Protein AF-A0A133V5M5-F1 (afdb_monomer)

Sequence (113 aa):
MVGSNEGGNYWVEDVIETENLLESPTAFEMRPESVAKVLENAEERGLDLIGFFHSHPRLAAYVSDRDERFMSLWPEKVWIIAGTGKEGEITEVKAFKATEEGVDSLEVKKPSE

Foldseek 3Di:
DKADDDPNDGDDPDDDDADFPVPDLVDGDGDPVVVVVVQVVNVVVVIHQAAEEDEREQDDDDQDPVNQVVLVVVQRHKYWYFYARPVRHGPDIWIWGADPVTIDTDDDDDDDD

Nearest PDB structures (foldseek):
  5ld9-assembly1_A  TM=8.854E-01  e=2.082E-06  Pyrococcus furiosus DSM 3638
  4d10-assembly1_N  TM=6.463E-01  e=3.690E-02  Homo sapiens
  6epf-assembly1_U  TM=5.822E-01  e=2.678E-01  Rattus norvegicus
  3ib5-assembly1_A-2  TM=3.864E-01  e=1.026E+00  Ligilactobacillus salivarius UCC118

Secondary structure (DSSP, 8-state):
-EEEEETTEEEEEE------TT--SS-----HHHHHHHHHHHHHTT-EE-EEEEEETTS-----HHHHHHHHHSTTSEEEEEEE-TTS-EEEEEEEEEETTEEEEE---PPP-

Mean predicted aligned error: 3.91 Å

Radius of gyration: 14.12 Å; Cα contacts (8 Å, |Δi|>4): 194; chains: 1; bounding box: 35×33×37 Å

pLDDT: mean 91.64, std 6.38, range [48.09, 97.06]

Structure (mmCIF, N/CA/C/O backbone):
data_AF-A0A133V5M5-F1
#
_entry.id   AF-A0A133V5M5-F1
#
loop_
_atom_site.group_PDB
_atom_site.id
_atom_site.type_symbol
_atom_site.label_atom_id
_atom_site.label_alt_id
_atom_site.label_comp_id
_atom_site.label_asym_id
_atom_site.label_entity_id
_atom_site.label_seq_id
_atom_site.pdbx_PDB_ins_code
_atom_site.Cartn_x
_atom_site.Cartn_y
_atom_site.Cartn_z
_atom_site.occupancy
_atom_site.B_iso_or_equiv
_atom_site.auth_seq_id
_atom_site.auth_comp_id
_atom_site.auth_asym_id
_atom_site.auth_atom_id
_atom_site.pdbx_PDB_model_num
ATOM 1 N N . MET A 1 1 ? -3.141 -5.037 2.128 1.00 95.25 1 MET A N 1
ATOM 2 C CA . MET A 1 1 ? -2.894 -5.069 3.586 1.00 95.25 1 MET A CA 1
ATOM 3 C C . MET A 1 1 ? -4.233 -5.126 4.280 1.00 95.25 1 MET A C 1
ATOM 5 O O . MET A 1 1 ? -5.096 -4.318 3.943 1.00 95.25 1 MET A O 1
ATOM 9 N N . VAL A 1 2 ? -4.411 -6.069 5.196 1.00 97.00 2 VAL A N 1
ATOM 10 C CA . VAL A 1 2 ? -5.659 -6.219 5.953 1.00 97.00 2 VAL A CA 1
ATOM 11 C C . VAL A 1 2 ? -5.392 -6.075 7.446 1.00 97.00 2 VAL A C 1
ATOM 13 O O . VAL A 1 2 ? -4.285 -6.354 7.911 1.00 97.00 2 VAL A O 1
ATOM 16 N N . GLY A 1 3 ? -6.382 -5.588 8.181 1.00 96.31 3 GLY A N 1
ATOM 17 C CA . GLY A 1 3 ? -6.231 -5.288 9.597 1.00 96.31 3 GLY A CA 1
ATOM 18 C C . GLY A 1 3 ? -7.367 -4.428 10.129 1.00 96.31 3 GLY A C 1
ATOM 19 O O . GLY A 1 3 ? -8.493 -4.547 9.654 1.00 96.31 3 GLY A O 1
ATOM 20 N N . SER A 1 4 ? -7.074 -3.558 11.090 1.00 95.38 4 SER A N 1
ATOM 21 C CA . SER A 1 4 ? -8.070 -2.692 11.729 1.00 95.38 4 SER A CA 1
ATOM 22 C C . SER A 1 4 ? -7.684 -1.213 11.661 1.00 95.38 4 SER A C 1
ATOM 24 O O . SER A 1 4 ? -6.517 -0.849 11.478 1.00 95.38 4 SER A O 1
ATOM 26 N N . ASN A 1 5 ? -8.687 -0.343 11.787 1.00 92.88 5 ASN A N 1
ATOM 27 C CA . ASN A 1 5 ? -8.512 1.100 11.924 1.00 92.88 5 ASN A CA 1
ATOM 28 C C . ASN A 1 5 ? -9.195 1.573 13.209 1.00 92.88 5 ASN A C 1
ATOM 30 O O . ASN A 1 5 ? -10.413 1.459 13.350 1.00 92.88 5 ASN A O 1
ATOM 34 N N . GLU A 1 6 ? -8.411 2.137 14.124 1.00 91.44 6 GLU A N 1
ATOM 35 C CA . GLU A 1 6 ? -8.887 2.648 15.405 1.00 91.44 6 GLU A CA 1
ATOM 36 C C . GLU A 1 6 ? -8.434 4.095 15.605 1.00 91.44 6 GLU A C 1
ATOM 38 O O . GLU A 1 6 ? -7.261 4.386 15.861 1.00 91.44 6 GLU A O 1
ATOM 43 N N . GLY A 1 7 ? -9.379 5.032 15.489 1.00 85.25 7 GLY A N 1
ATOM 44 C CA . GLY A 1 7 ? -9.134 6.446 15.784 1.00 85.25 7 GLY A CA 1
ATOM 45 C C . GLY A 1 7 ? -8.048 7.091 14.915 1.00 85.25 7 GLY A C 1
ATOM 46 O O . GLY A 1 7 ? -7.344 7.976 15.393 1.00 85.25 7 GLY A O 1
ATOM 47 N N . GLY A 1 8 ? -7.888 6.637 13.666 1.00 85.19 8 GLY A N 1
ATOM 48 C CA . GLY A 1 8 ? -6.866 7.133 12.738 1.00 85.19 8 GLY A CA 1
ATOM 49 C C . GLY A 1 8 ? -5.530 6.388 12.807 1.00 85.19 8 GLY A C 1
ATOM 50 O O . GLY A 1 8 ? -4.639 6.691 12.014 1.00 85.19 8 GLY A O 1
ATOM 51 N N . ASN A 1 9 ? -5.396 5.402 13.698 1.00 91.56 9 ASN A N 1
ATOM 52 C CA . ASN A 1 9 ? -4.284 4.455 13.689 1.00 91.56 9 ASN A CA 1
ATOM 53 C C . ASN A 1 9 ? -4.670 3.207 12.894 1.00 91.56 9 ASN A C 1
ATOM 55 O O . ASN A 1 9 ? -5.774 2.689 13.046 1.00 91.56 9 ASN A O 1
ATOM 59 N N . TYR A 1 10 ? -3.740 2.712 12.081 1.00 94.88 10 TYR A N 1
ATOM 60 C CA . TYR A 1 10 ? -3.938 1.537 11.238 1.00 94.88 10 TYR A CA 1
ATOM 61 C C . TYR A 1 10 ? -3.048 0.407 11.739 1.00 94.88 10 TYR A C 1
ATOM 63 O O . TYR A 1 10 ? -1.824 0.551 11.779 1.00 94.88 10 TYR A O 1
ATOM 71 N N . TRP A 1 11 ? -3.660 -0.717 12.091 1.00 95.38 11 TRP A N 1
ATOM 72 C CA . TRP A 1 11 ? -2.961 -1.909 12.552 1.00 95.38 11 TRP A CA 1
ATOM 73 C C . TRP A 1 11 ? -2.949 -2.928 11.426 1.00 95.38 11 TRP A C 1
ATOM 75 O O . TRP A 1 11 ? -4.001 -3.404 11.011 1.00 95.38 11 TRP A O 1
ATOM 85 N N . VAL A 1 12 ? -1.765 -3.228 10.892 1.00 95.69 12 VAL A N 1
ATOM 86 C CA . VAL A 1 12 ? -1.605 -4.235 9.838 1.00 95.69 12 VAL A CA 1
ATOM 87 C C . VAL A 1 12 ? -1.478 -5.607 10.488 1.00 95.69 12 VAL A C 1
ATOM 89 O O . VAL A 1 12 ? -0.452 -5.905 11.092 1.00 95.69 12 VAL A O 1
ATOM 92 N N . GLU A 1 13 ? -2.514 -6.429 10.338 1.00 95.12 13 GLU A N 1
ATOM 93 C CA . GLU A 1 13 ? -2.558 -7.802 10.859 1.00 95.12 13 GLU A CA 1
ATOM 94 C C . GLU A 1 13 ? -2.011 -8.808 9.840 1.00 95.12 13 GLU A C 1
ATOM 96 O O . GLU A 1 13 ? -1.439 -9.831 10.209 1.00 95.12 13 GLU A O 1
ATOM 101 N N . ASP A 1 14 ? -2.189 -8.533 8.543 1.00 95.00 14 ASP A N 1
ATOM 102 C CA . ASP A 1 14 ? -1.724 -9.424 7.482 1.00 95.00 14 ASP A CA 1
ATOM 103 C C . ASP A 1 14 ? -1.440 -8.686 6.162 1.00 95.00 14 ASP A C 1
ATOM 105 O O . ASP A 1 14 ? -2.034 -7.649 5.821 1.00 95.00 14 ASP A O 1
ATOM 109 N N . VAL A 1 15 ? -0.515 -9.247 5.386 1.00 93.50 15 VAL A N 1
ATOM 110 C CA . VAL A 1 15 ? -0.039 -8.706 4.114 1.00 93.50 15 VAL A CA 1
ATOM 111 C C . VAL A 1 15 ? -0.172 -9.779 3.042 1.00 93.50 15 VAL A C 1
ATOM 113 O O . VAL A 1 15 ? 0.490 -10.809 3.077 1.00 93.50 15 VAL A O 1
ATOM 116 N N . ILE A 1 16 ? -1.025 -9.504 2.056 1.00 93.75 16 ILE A N 1
ATOM 117 C CA . ILE A 1 16 ? -1.276 -10.401 0.934 1.00 93.75 16 ILE A CA 1
ATOM 118 C C . ILE A 1 16 ? -0.546 -9.858 -0.290 1.00 93.75 16 ILE A C 1
ATOM 120 O O . ILE A 1 16 ? -0.878 -8.778 -0.783 1.00 93.75 16 ILE A O 1
ATOM 124 N N . GLU A 1 17 ? 0.438 -10.610 -0.774 1.00 90.88 17 GLU A N 1
ATOM 125 C CA . GLU A 1 17 ? 1.099 -10.336 -2.047 1.00 90.88 17 GLU A CA 1
ATOM 126 C C . GLU A 1 17 ? 0.192 -10.719 -3.219 1.00 90.88 17 GLU A C 1
ATOM 128 O O . GLU A 1 17 ? -0.536 -11.714 -3.179 1.00 90.88 17 GLU A O 1
ATOM 133 N N . THR A 1 18 ? 0.242 -9.921 -4.284 1.00 87.62 18 THR A N 1
ATOM 134 C CA . THR A 1 18 ? -0.498 -10.191 -5.519 1.00 87.62 18 THR A CA 1
ATOM 135 C C . THR A 1 18 ? 0.423 -10.063 -6.719 1.00 87.62 18 THR A C 1
ATOM 137 O O . THR A 1 18 ? 1.404 -9.323 -6.691 1.00 87.62 18 THR A O 1
ATOM 140 N N . GLU A 1 19 ? 0.107 -10.808 -7.771 1.00 87.12 19 GLU A N 1
ATOM 141 C CA . GLU A 1 19 ? 0.845 -10.759 -9.026 1.00 87.12 19 GLU A CA 1
ATOM 142 C C . GLU A 1 19 ? 0.656 -9.402 -9.714 1.00 87.12 19 G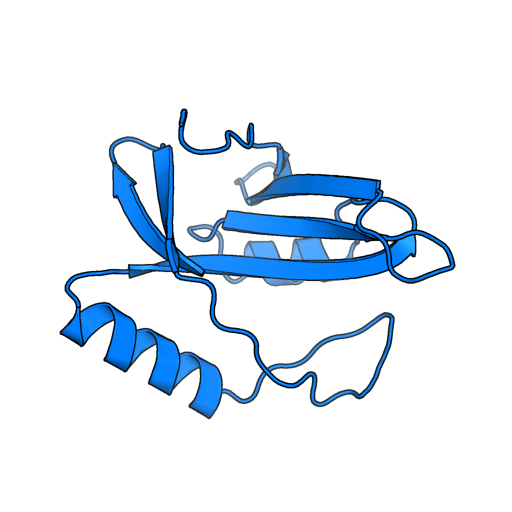LU A C 1
ATOM 144 O O . GLU A 1 19 ? -0.470 -8.921 -9.863 1.00 87.12 19 GLU A O 1
ATOM 149 N N . ASN A 1 20 ? 1.759 -8.811 -10.177 1.00 87.25 20 ASN A N 1
ATOM 150 C CA . ASN A 1 20 ? 1.718 -7.630 -11.025 1.00 87.25 20 ASN A CA 1
ATOM 151 C C . ASN A 1 20 ? 1.450 -8.029 -12.484 1.00 87.25 20 ASN A C 1
ATOM 153 O O . ASN A 1 20 ? 2.348 -8.517 -13.168 1.00 87.25 20 ASN A O 1
ATOM 157 N N . LEU A 1 21 ? 0.247 -7.740 -12.982 1.00 88.50 21 LEU A N 1
ATOM 158 C CA . LEU A 1 21 ? -0.170 -8.114 -14.340 1.00 88.50 21 LEU A CA 1
ATOM 159 C C . LEU A 1 21 ? 0.582 -7.418 -15.462 1.00 88.50 21 LEU A C 1
ATOM 161 O O . LEU A 1 21 ? 0.595 -7.914 -16.584 1.00 88.50 21 LEU A O 1
ATOM 165 N N . LEU A 1 22 ? 1.165 -6.256 -15.181 1.00 86.56 22 LEU A N 1
ATOM 166 C CA . LEU A 1 22 ? 1.895 -5.496 -16.189 1.00 86.56 22 LEU A CA 1
ATOM 167 C C . LEU A 1 22 ? 3.331 -5.990 -16.357 1.00 86.56 22 LEU A C 1
ATOM 169 O O . LEU A 1 22 ? 4.031 -5.459 -17.217 1.00 86.56 22 LEU A O 1
ATOM 173 N N . GLU A 1 23 ? 3.784 -6.926 -15.509 1.00 84.75 23 GLU A N 1
ATOM 174 C CA . GLU A 1 23 ? 5.167 -7.429 -15.456 1.00 84.75 23 GLU A CA 1
ATOM 175 C C . GLU A 1 23 ? 6.210 -6.297 -15.526 1.00 84.75 23 GLU A C 1
ATOM 177 O O . GLU A 1 23 ? 7.301 -6.432 -16.081 1.00 84.75 23 GLU A O 1
ATOM 182 N N . SER A 1 24 ? 5.851 -5.135 -14.976 1.00 82.94 24 SER A N 1
ATOM 183 C CA . SER A 1 24 ? 6.600 -3.899 -15.136 1.00 82.94 24 SER A CA 1
ATOM 184 C C . SER A 1 24 ? 7.220 -3.474 -13.809 1.00 82.94 24 SER A C 1
ATOM 186 O O . SER A 1 24 ? 6.546 -3.480 -12.779 1.00 82.94 24 SER A O 1
ATOM 188 N N . PRO A 1 25 ? 8.490 -3.034 -13.809 1.00 79.12 25 PRO A N 1
ATOM 189 C CA . PRO A 1 25 ? 9.135 -2.519 -12.608 1.00 79.12 25 PRO A CA 1
ATOM 190 C C . PRO A 1 25 ? 8.629 -1.127 -12.203 1.00 79.12 25 PRO A C 1
ATOM 192 O O . PRO A 1 25 ? 8.950 -0.665 -11.116 1.00 79.12 25 PRO A O 1
ATOM 195 N N . THR A 1 26 ? 7.894 -0.424 -13.068 1.00 81.19 2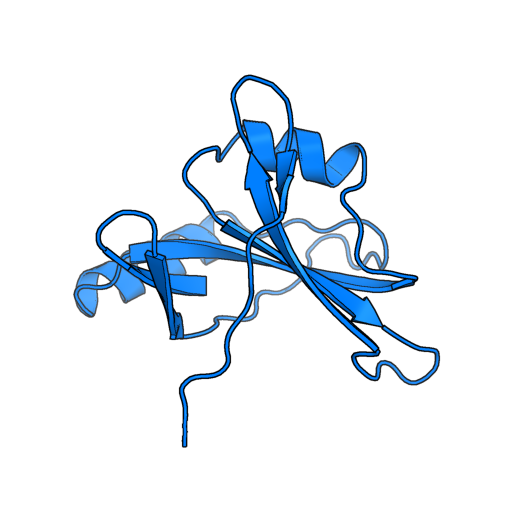6 THR A N 1
ATOM 196 C CA . THR A 1 26 ? 7.448 0.965 -12.834 1.00 81.19 26 THR A CA 1
ATOM 197 C C . THR A 1 26 ? 5.934 1.133 -12.901 1.00 81.19 26 THR A C 1
ATOM 199 O O . THR A 1 26 ? 5.415 2.240 -12.762 1.00 81.19 26 THR A O 1
ATOM 202 N N . ALA A 1 27 ? 5.209 0.047 -13.151 1.00 81.31 27 ALA A N 1
ATOM 203 C CA . ALA A 1 27 ? 3.766 0.046 -13.255 1.00 81.31 27 ALA A CA 1
ATOM 204 C C . ALA A 1 27 ? 3.226 -1.243 -12.655 1.00 81.31 27 ALA A C 1
ATOM 206 O O . ALA A 1 27 ? 3.733 -2.321 -12.954 1.00 81.31 27 ALA A O 1
ATOM 207 N N . PHE A 1 28 ? 2.170 -1.121 -11.858 1.00 82.19 28 PHE A N 1
ATOM 208 C CA . PHE A 1 28 ? 1.444 -2.267 -11.341 1.00 82.19 28 PHE A CA 1
ATOM 209 C C . PHE A 1 28 ? -0.023 -2.223 -11.753 1.00 82.19 28 PHE A C 1
ATOM 211 O O . PHE A 1 28 ? -0.608 -1.148 -11.934 1.00 82.19 28 PHE A O 1
ATOM 218 N N . GLU A 1 29 ? -0.590 -3.412 -11.906 1.00 85.12 29 GLU A N 1
ATOM 219 C CA . GLU A 1 29 ? -2.021 -3.644 -12.040 1.00 85.12 29 GLU A CA 1
ATOM 220 C C . GLU A 1 29 ? -2.357 -4.947 -11.321 1.00 85.12 29 GLU A C 1
ATOM 222 O O . GLU A 1 29 ? -1.617 -5.927 -11.422 1.00 85.12 29 GLU A O 1
ATOM 227 N N . MET A 1 30 ? -3.455 -4.931 -10.572 1.00 84.75 30 MET A N 1
ATOM 228 C CA . MET A 1 30 ? -3.963 -6.085 -9.837 1.00 84.75 30 MET A CA 1
ATOM 229 C C . MET A 1 30 ? -5.200 -6.629 -10.548 1.00 84.75 30 MET A C 1
ATOM 231 O O . MET A 1 30 ? -6.013 -5.851 -11.049 1.00 84.75 30 MET A O 1
ATOM 235 N N . ARG A 1 31 ? -5.397 -7.953 -10.528 1.00 87.62 31 ARG A N 1
ATOM 236 C CA . ARG A 1 31 ? -6.664 -8.541 -10.994 1.00 87.62 31 ARG A CA 1
ATOM 237 C C . ARG A 1 31 ? -7.788 -8.097 -10.050 1.00 87.62 31 ARG A C 1
ATOM 239 O O . ARG A 1 31 ? -7.624 -8.256 -8.834 1.00 87.62 31 ARG A O 1
ATOM 246 N N . PRO A 1 32 ? -8.931 -7.598 -10.550 1.00 87.06 32 PRO A N 1
ATOM 247 C CA . PRO A 1 32 ? -10.084 -7.286 -9.706 1.00 87.06 32 PRO A CA 1
ATOM 248 C C . PRO A 1 32 ? -10.511 -8.465 -8.821 1.00 87.06 32 PRO A C 1
ATOM 250 O O . PRO A 1 32 ? -10.849 -8.278 -7.654 1.00 87.06 32 PRO A O 1
ATOM 253 N N . GLU A 1 33 ? -10.408 -9.690 -9.336 1.00 90.75 33 GLU A N 1
ATOM 254 C CA . GLU A 1 33 ? -10.715 -10.929 -8.618 1.00 90.75 33 GLU A CA 1
ATOM 255 C C . GLU A 1 33 ? -9.775 -11.156 -7.426 1.00 90.75 33 GLU A C 1
ATOM 257 O O . GLU A 1 33 ? -10.197 -11.673 -6.392 1.00 90.75 33 GLU A O 1
ATOM 262 N N . SER A 1 34 ? -8.507 -10.743 -7.533 1.00 89.50 34 SER A N 1
ATOM 263 C CA . SER A 1 34 ? -7.563 -10.800 -6.413 1.00 89.50 34 SER A CA 1
ATOM 264 C C . SER A 1 34 ? -7.972 -9.841 -5.299 1.00 89.50 34 SER A C 1
ATOM 266 O O . SER A 1 34 ? -7.908 -10.214 -4.131 1.00 89.50 34 SER A O 1
ATOM 268 N N . VAL A 1 35 ? -8.434 -8.635 -5.644 1.00 89.06 35 VAL A N 1
ATOM 269 C CA . VAL A 1 35 ? -8.929 -7.662 -4.656 1.00 89.06 35 VAL A CA 1
ATOM 270 C C . VAL A 1 35 ? -10.205 -8.173 -3.989 1.00 89.06 35 VAL A C 1
ATOM 272 O O . VAL A 1 35 ? -10.297 -8.137 -2.765 1.00 89.06 35 VAL A O 1
ATOM 275 N N . ALA A 1 36 ? -11.153 -8.698 -4.770 1.00 91.81 36 ALA A N 1
ATOM 276 C CA . ALA A 1 36 ? -12.395 -9.270 -4.251 1.00 91.81 36 ALA A CA 1
ATOM 277 C C . ALA A 1 36 ? -12.121 -10.402 -3.251 1.00 91.81 36 ALA A C 1
ATOM 279 O O . ALA A 1 36 ? -12.638 -10.383 -2.140 1.00 91.81 36 ALA A O 1
ATOM 280 N N . LYS A 1 37 ? -11.211 -11.322 -3.588 1.00 93.00 37 LYS A N 1
ATOM 281 C CA . LYS A 1 37 ? -10.825 -12.419 -2.695 1.00 93.00 37 LYS A CA 1
ATOM 282 C C . LYS A 1 37 ? -10.176 -11.935 -1.394 1.00 93.00 37 LYS A C 1
ATOM 284 O O . LYS A 1 37 ? -10.395 -12.530 -0.343 1.00 93.00 37 LYS A O 1
ATOM 289 N N . VAL A 1 38 ? -9.358 -10.880 -1.454 1.00 93.69 38 VAL A N 1
ATOM 290 C CA . VAL A 1 38 ? -8.765 -10.278 -0.247 1.00 93.69 38 VAL A CA 1
ATOM 291 C C . VAL A 1 38 ? -9.843 -9.645 0.628 1.00 93.69 38 VAL A C 1
ATOM 293 O O . VAL A 1 38 ? -9.781 -9.802 1.843 1.00 93.69 38 VAL A O 1
ATOM 296 N N . LEU A 1 39 ? -10.825 -8.963 0.032 1.00 93.06 39 LEU A N 1
ATOM 297 C CA . LEU A 1 39 ? -11.952 -8.381 0.763 1.00 93.06 39 LEU A CA 1
ATOM 298 C C . LEU A 1 39 ? -12.790 -9.459 1.458 1.00 93.06 39 LEU A C 1
ATOM 300 O O . LEU A 1 39 ? -13.001 -9.360 2.662 1.00 93.06 39 LEU A O 1
ATOM 304 N N . GLU A 1 40 ? -13.187 -10.503 0.730 1.00 94.31 40 GLU A N 1
ATOM 305 C CA . GLU A 1 40 ? -13.949 -11.633 1.281 1.00 94.31 40 GLU A CA 1
ATOM 306 C C . GLU A 1 40 ? -13.194 -12.301 2.439 1.00 94.31 40 GLU A C 1
ATOM 308 O O . GLU A 1 40 ? -13.747 -12.500 3.518 1.00 94.31 40 GLU A O 1
ATOM 313 N N . ASN A 1 41 ? -11.899 -12.589 2.261 1.00 94.06 41 ASN A N 1
ATOM 314 C CA . ASN A 1 41 ? -11.104 -13.218 3.315 1.00 94.06 41 ASN A CA 1
ATOM 315 C C . ASN A 1 41 ? -10.902 -12.315 4.539 1.00 94.06 41 ASN A C 1
ATOM 317 O O . ASN A 1 41 ? -10.848 -12.816 5.663 1.00 94.06 41 ASN A O 1
ATOM 321 N N . ALA A 1 42 ? -10.750 -11.004 4.333 1.00 95.56 42 ALA A N 1
ATOM 322 C CA . ALA A 1 42 ? -10.644 -10.054 5.431 1.00 95.56 42 ALA A CA 1
ATOM 323 C C . ALA A 1 42 ? -11.942 -10.048 6.249 1.00 95.56 42 ALA A C 1
ATOM 325 O O . ALA A 1 42 ? -11.890 -10.225 7.466 1.00 95.56 42 ALA A O 1
ATOM 326 N N . GLU A 1 43 ? -13.091 -9.964 5.575 1.00 94.38 43 GLU A N 1
ATOM 327 C CA . GLU A 1 43 ? -14.411 -9.960 6.207 1.00 94.38 43 GLU A CA 1
ATOM 328 C C . GLU A 1 43 ? -14.661 -11.237 7.025 1.00 94.38 43 GLU A C 1
ATOM 330 O O . GLU A 1 43 ? -15.063 -11.155 8.186 1.00 94.38 43 GLU A O 1
ATOM 335 N N . GLU A 1 44 ? -14.327 -12.416 6.487 1.00 96.31 44 GLU A N 1
ATOM 336 C CA . GLU A 1 44 ? -14.419 -13.700 7.207 1.00 96.31 44 GLU A CA 1
ATOM 337 C C . GLU A 1 44 ? -13.598 -13.731 8.508 1.00 96.31 44 GLU A C 1
ATOM 339 O O . GLU A 1 44 ? -13.922 -14.468 9.443 1.00 96.31 44 GLU A O 1
ATOM 344 N N . ARG A 1 45 ? -12.531 -12.930 8.581 1.00 96.00 45 ARG A N 1
ATOM 345 C CA . ARG A 1 45 ? -11.641 -12.810 9.743 1.00 96.00 45 ARG A CA 1
ATOM 346 C C . ARG A 1 45 ? -12.014 -11.644 10.662 1.00 96.00 45 ARG A C 1
ATOM 348 O O . ARG A 1 45 ? -11.336 -11.448 11.669 1.00 96.00 45 ARG A O 1
ATOM 355 N N . GLY A 1 46 ? -13.057 -10.877 10.335 1.00 95.94 46 GLY A N 1
ATOM 356 C CA . GLY A 1 46 ? -13.407 -9.641 11.039 1.00 95.94 46 GLY A CA 1
ATOM 357 C C . GLY A 1 46 ? -12.367 -8.528 10.860 1.00 95.94 46 GLY A C 1
ATOM 358 O O . GLY A 1 46 ? -12.204 -7.700 11.752 1.00 95.94 46 GLY A O 1
ATOM 359 N N . LEU A 1 47 ? -11.635 -8.545 9.745 1.00 96.62 47 LEU A N 1
ATOM 360 C CA . LEU A 1 47 ? -10.634 -7.552 9.365 1.00 96.62 47 LEU A CA 1
ATOM 361 C C . LEU A 1 47 ? -11.126 -6.733 8.169 1.00 96.62 47 LEU A C 1
ATOM 363 O O . LEU A 1 47 ? -11.954 -7.182 7.381 1.00 96.62 47 LEU A O 1
ATOM 367 N N . ASP A 1 48 ? -10.525 -5.566 7.974 1.00 95.12 48 ASP A N 1
ATOM 368 C CA . ASP A 1 48 ? -10.780 -4.692 6.836 1.00 95.12 48 ASP A CA 1
ATOM 369 C C . ASP A 1 48 ? -9.582 -4.646 5.886 1.00 95.12 48 ASP A C 1
ATOM 371 O O . ASP A 1 48 ? -8.422 -4.727 6.295 1.00 95.12 48 ASP A O 1
ATOM 375 N N . LEU A 1 49 ? -9.839 -4.411 4.595 1.00 95.25 49 LEU A N 1
ATOM 376 C CA . LEU A 1 49 ? -8.798 -3.947 3.675 1.00 95.25 49 LEU A CA 1
ATOM 377 C C . LEU A 1 49 ? -8.422 -2.508 4.047 1.00 95.25 49 LEU A C 1
ATOM 379 O O . LEU A 1 49 ? -9.112 -1.562 3.664 1.00 95.25 49 LEU A O 1
ATOM 383 N N . ILE A 1 50 ? -7.322 -2.331 4.771 1.00 96.19 50 ILE A N 1
ATOM 384 C CA . ILE A 1 50 ? -6.884 -1.020 5.278 1.00 96.19 50 ILE A CA 1
ATOM 385 C C . ILE A 1 50 ? -5.921 -0.295 4.334 1.00 96.19 50 ILE A C 1
ATOM 387 O O . ILE A 1 50 ? -5.727 0.915 4.459 1.00 96.19 50 ILE A O 1
ATOM 391 N N . GLY A 1 51 ? -5.326 -0.999 3.368 1.00 95.44 51 GLY A N 1
ATOM 392 C CA . GLY A 1 51 ? -4.348 -0.369 2.493 1.00 95.44 51 GLY A CA 1
ATOM 393 C C . GLY A 1 51 ? -3.686 -1.248 1.443 1.00 95.44 51 GLY A C 1
ATOM 394 O O . GLY A 1 51 ? -3.868 -2.470 1.402 1.00 95.44 51 GLY A O 1
ATOM 395 N N . PHE A 1 52 ? -2.859 -0.601 0.632 1.00 95.44 52 PHE A N 1
ATOM 396 C CA . PHE A 1 52 ? -2.052 -1.191 -0.432 1.00 95.44 52 PHE A CA 1
ATOM 397 C C . PHE A 1 52 ? -0.565 -0.979 -0.158 1.00 95.44 52 PHE A C 1
ATOM 399 O O . PHE A 1 52 ? -0.177 -0.094 0.604 1.00 95.44 52 PHE A O 1
ATOM 406 N N . PHE A 1 53 ? 0.275 -1.799 -0.775 1.00 94.88 53 PHE A N 1
ATOM 407 C CA . PHE A 1 53 ? 1.714 -1.609 -0.721 1.00 94.88 53 PHE A CA 1
ATOM 408 C C . PHE A 1 53 ? 2.344 -1.957 -2.062 1.00 94.88 53 PHE A C 1
ATOM 410 O O . PHE A 1 53 ? 1.857 -2.838 -2.773 1.00 94.88 53 PHE A O 1
ATOM 417 N N . HIS A 1 54 ? 3.438 -1.280 -2.385 1.00 94.44 54 HIS A N 1
ATOM 418 C CA . HIS A 1 54 ? 4.267 -1.588 -3.543 1.00 94.44 54 HIS A CA 1
ATOM 419 C C . HIS A 1 54 ? 5.714 -1.167 -3.296 1.00 94.44 54 HIS A C 1
ATOM 421 O O . HIS A 1 54 ? 6.035 -0.494 -2.314 1.00 94.44 54 HIS A O 1
ATOM 427 N N . SER A 1 55 ? 6.608 -1.587 -4.185 1.00 93.38 55 SER A N 1
ATOM 428 C CA . SER A 1 55 ? 8.016 -1.212 -4.137 1.00 93.38 55 SER A CA 1
ATOM 429 C C . SER A 1 55 ? 8.416 -0.371 -5.344 1.00 93.38 55 SER A C 1
ATOM 431 O O . SER A 1 55 ? 7.849 -0.499 -6.429 1.00 93.38 55 SER A O 1
ATOM 433 N N . HIS A 1 56 ? 9.409 0.493 -5.149 1.00 94.31 56 HIS A N 1
ATOM 434 C CA . HIS A 1 56 ? 10.099 1.235 -6.197 1.00 94.31 56 HIS A CA 1
ATOM 435 C C . HIS A 1 56 ? 11.474 0.585 -6.442 1.00 94.31 56 HIS A C 1
ATOM 437 O O . HIS A 1 56 ? 12.393 0.741 -5.628 1.00 94.31 56 HIS A O 1
ATOM 443 N N . PRO A 1 57 ? 11.643 -0.175 -7.544 1.00 93.06 57 PRO A N 1
ATOM 444 C CA . PRO A 1 57 ? 12.891 -0.859 -7.871 1.00 93.06 57 PRO A CA 1
ATOM 445 C C . PRO A 1 57 ? 14.067 0.106 -8.052 1.00 93.06 57 PRO A C 1
ATOM 447 O O . PRO A 1 57 ? 14.033 0.952 -8.946 1.00 93.06 57 PRO A O 1
ATOM 450 N N . ARG A 1 58 ? 15.143 -0.066 -7.270 1.00 93.06 58 ARG A N 1
ATOM 451 C CA . ARG A 1 58 ? 16.380 0.748 -7.340 1.00 93.06 58 ARG A CA 1
ATOM 452 C C . ARG A 1 58 ? 16.154 2.250 -7.133 1.00 93.06 58 ARG A C 1
ATOM 454 O O . ARG A 1 58 ? 16.901 3.071 -7.672 1.00 93.06 58 ARG A O 1
ATOM 461 N N . LEU A 1 59 ? 15.107 2.608 -6.404 1.00 93.38 59 LEU A N 1
ATOM 462 C CA . LEU A 1 59 ? 14.660 3.977 -6.203 1.00 93.38 59 LEU A CA 1
ATOM 463 C C . LEU A 1 59 ? 14.224 4.185 -4.757 1.00 93.38 59 LEU A C 1
ATOM 465 O O . LEU A 1 59 ? 13.913 3.241 -4.032 1.00 93.38 59 LEU A O 1
ATOM 469 N N . ALA A 1 60 ? 14.186 5.457 -4.372 1.00 94.81 60 ALA A N 1
ATOM 470 C CA . ALA A 1 60 ? 13.644 5.873 -3.097 1.00 94.81 60 ALA A CA 1
ATOM 471 C C . ALA A 1 60 ? 12.118 5.652 -3.018 1.00 94.81 60 ALA A C 1
ATOM 473 O O . ALA A 1 60 ? 11.419 5.650 -4.035 1.00 94.81 60 ALA A O 1
ATOM 474 N N . ALA A 1 61 ? 11.591 5.533 -1.803 1.00 95.75 61 ALA A N 1
ATOM 475 C CA . ALA A 1 61 ? 10.170 5.626 -1.513 1.00 95.75 61 ALA A CA 1
ATOM 476 C C . ALA A 1 61 ? 9.733 7.092 -1.586 1.00 95.75 61 ALA A C 1
ATOM 478 O O . ALA A 1 61 ? 10.135 7.935 -0.772 1.00 95.75 61 ALA A O 1
ATOM 479 N N . TYR A 1 62 ? 8.892 7.386 -2.565 1.00 95.06 62 TYR A N 1
ATOM 480 C CA . TYR A 1 62 ? 8.224 8.667 -2.754 1.00 95.06 62 TYR A CA 1
ATOM 481 C C . TYR A 1 62 ? 6.894 8.414 -3.462 1.00 95.06 62 TYR A C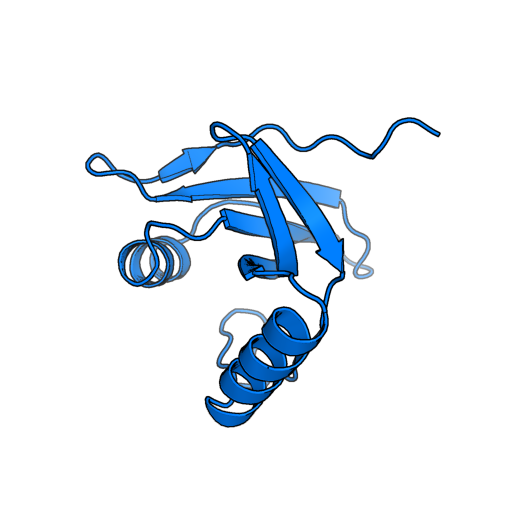 1
ATOM 483 O O . TYR A 1 62 ? 6.709 7.354 -4.051 1.00 95.06 62 TYR A O 1
ATOM 491 N N . VAL A 1 63 ? 5.984 9.380 -3.413 1.00 95.62 63 VAL A N 1
ATOM 492 C CA . VAL A 1 63 ? 4.715 9.320 -4.145 1.00 95.62 63 VAL A CA 1
ATOM 493 C C . VAL A 1 63 ? 4.954 9.843 -5.559 1.00 95.62 63 VAL A C 1
ATOM 495 O O . VAL A 1 63 ? 5.338 11.000 -5.726 1.00 95.62 63 VAL A O 1
ATOM 498 N N . SER A 1 64 ? 4.787 8.999 -6.576 1.00 93.50 64 SER A N 1
ATOM 499 C CA . SER A 1 64 ? 4.810 9.432 -7.978 1.00 93.50 64 SER A CA 1
ATOM 500 C C . SER A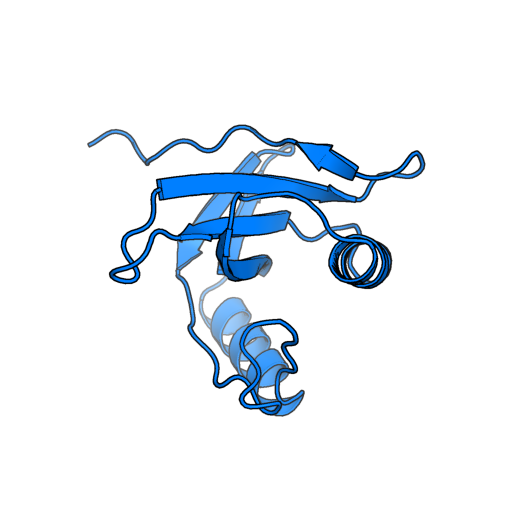 1 64 ? 3.453 9.987 -8.421 1.00 93.50 64 SER A C 1
ATOM 502 O O . SER A 1 64 ? 2.427 9.679 -7.818 1.00 93.50 64 SER A O 1
ATOM 504 N N . ASP A 1 65 ? 3.415 10.707 -9.546 1.00 92.12 65 ASP A N 1
ATOM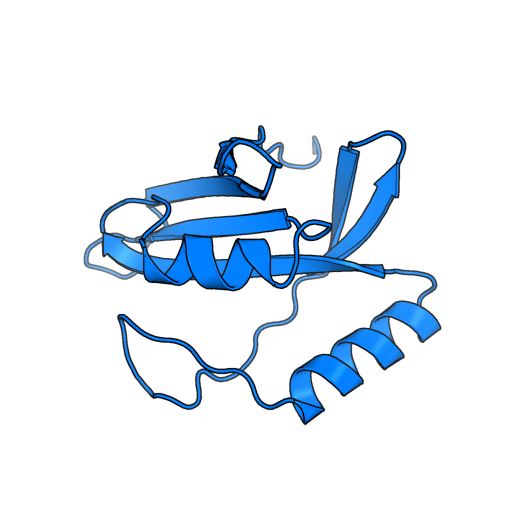 505 C CA . ASP A 1 65 ? 2.163 11.187 -10.158 1.00 92.12 65 ASP A CA 1
ATOM 506 C C . ASP A 1 65 ? 1.150 10.057 -10.418 1.00 92.12 65 ASP A C 1
ATOM 508 O O . ASP A 1 65 ? -0.063 10.275 -10.447 1.00 92.12 65 ASP A O 1
ATOM 512 N N . ARG A 1 66 ? 1.640 8.833 -10.665 1.00 90.75 66 ARG A N 1
ATOM 513 C CA . ARG A 1 66 ? 0.785 7.655 -10.843 1.00 90.75 66 ARG A CA 1
ATOM 514 C C . ARG A 1 66 ? 0.210 7.210 -9.503 1.00 90.75 66 ARG A C 1
ATOM 516 O O . ARG A 1 66 ? -0.986 6.941 -9.441 1.00 90.75 66 ARG A O 1
ATOM 523 N N . ASP A 1 67 ? 1.041 7.153 -8.467 1.00 92.94 67 ASP A N 1
ATOM 524 C CA . ASP A 1 67 ? 0.614 6.769 -7.122 1.00 92.94 67 ASP A CA 1
ATOM 525 C C . ASP A 1 67 ? -0.450 7.733 -6.607 1.00 92.94 67 ASP A C 1
ATOM 527 O O . ASP A 1 67 ? -1.524 7.285 -6.221 1.00 92.94 67 ASP A O 1
ATOM 531 N N . GLU A 1 68 ? -0.210 9.043 -6.701 1.00 92.88 68 GLU A N 1
ATOM 532 C CA . GLU A 1 68 ? -1.149 10.080 -6.259 1.00 92.88 68 GLU A CA 1
ATOM 533 C C . GLU A 1 68 ? -2.535 9.899 -6.894 1.00 92.88 68 GLU A C 1
ATOM 535 O O . GLU A 1 68 ? -3.544 9.858 -6.190 1.00 92.88 68 GLU A O 1
ATOM 540 N N . ARG A 1 69 ? -2.595 9.668 -8.213 1.00 91.62 69 ARG A N 1
ATOM 541 C CA . ARG A 1 69 ? -3.862 9.405 -8.917 1.00 91.62 69 ARG A CA 1
ATOM 542 C C . ARG A 1 69 ? -4.596 8.183 -8.374 1.00 91.62 69 ARG A C 1
ATOM 544 O O . ARG A 1 69 ? -5.816 8.228 -8.241 1.00 91.62 69 ARG A O 1
ATOM 551 N N . PHE A 1 70 ? -3.888 7.090 -8.088 1.00 90.31 70 PHE A N 1
ATOM 552 C CA . PHE A 1 70 ? -4.510 5.893 -7.515 1.00 90.31 70 PHE A CA 1
ATOM 553 C C . PHE A 1 70 ? -4.918 6.098 -6.055 1.00 90.31 70 PHE A C 1
ATOM 555 O O . PHE A 1 70 ? -5.984 5.627 -5.659 1.00 90.31 70 PHE A O 1
ATOM 562 N N . MET A 1 71 ? -4.127 6.834 -5.276 1.00 94.19 71 MET A N 1
ATOM 563 C CA . MET A 1 71 ? -4.457 7.191 -3.897 1.00 94.19 71 MET A CA 1
ATOM 564 C C . MET A 1 71 ? -5.741 8.025 -3.835 1.00 94.19 71 MET A C 1
ATOM 566 O O . MET A 1 71 ? -6.597 7.743 -3.000 1.00 94.19 71 MET A O 1
ATOM 570 N N . SER A 1 72 ? -5.945 8.970 -4.759 1.00 91.75 72 SER A N 1
ATOM 571 C CA . SER A 1 72 ? -7.187 9.757 -4.836 1.00 91.75 72 SER A CA 1
ATOM 572 C C . SER A 1 72 ? -8.433 8.920 -5.147 1.00 91.75 72 SER A C 1
ATOM 574 O O . SER A 1 72 ? -9.537 9.318 -4.784 1.00 91.75 72 SER A O 1
ATOM 576 N N . LEU A 1 73 ? -8.288 7.760 -5.801 1.00 90.94 73 LEU A N 1
ATOM 577 C CA . LEU A 1 73 ? -9.400 6.821 -6.020 1.00 90.94 73 LEU A CA 1
ATOM 578 C C . LEU A 1 73 ? -9.744 6.017 -4.755 1.00 90.94 73 LEU A C 1
ATOM 580 O O . LEU A 1 73 ? -10.839 5.467 -4.659 1.00 90.94 73 LEU A O 1
ATOM 584 N N . TRP A 1 74 ? -8.822 5.956 -3.791 1.00 91.44 74 TRP A N 1
ATOM 585 C CA . TRP A 1 74 ? -8.943 5.195 -2.548 1.00 91.44 74 TRP A CA 1
ATOM 586 C C . TRP A 1 74 ? -8.537 6.045 -1.330 1.00 91.44 74 TRP A C 1
ATOM 588 O O . TRP A 1 74 ? -7.619 5.661 -0.600 1.00 91.44 74 TRP A O 1
ATOM 598 N N . PRO A 1 75 ? -9.218 7.180 -1.072 1.00 91.31 75 PRO A N 1
ATOM 599 C CA . PRO A 1 75 ? -8.773 8.165 -0.084 1.00 91.31 75 PRO A CA 1
ATOM 600 C C . PRO A 1 75 ? -8.743 7.623 1.350 1.00 91.31 75 PRO A C 1
ATOM 602 O O . PRO A 1 75 ? -7.948 8.065 2.172 1.00 91.31 75 PRO A O 1
ATOM 605 N N . GLU A 1 76 ? -9.552 6.605 1.651 1.00 92.25 76 GLU A N 1
ATOM 606 C CA . GLU A 1 76 ? -9.588 5.972 2.973 1.00 92.25 76 GLU A CA 1
ATOM 607 C C . GLU A 1 76 ? -8.515 4.903 3.199 1.00 92.25 76 GLU A C 1
ATOM 609 O O . GLU A 1 76 ? -8.461 4.306 4.275 1.00 92.25 76 GLU A O 1
ATOM 614 N N . LYS A 1 77 ? -7.674 4.623 2.200 1.00 94.94 77 LYS A N 1
ATOM 615 C CA . LYS A 1 77 ? -6.684 3.544 2.256 1.00 94.94 77 LYS A CA 1
ATOM 616 C C . LYS A 1 77 ? -5.286 4.098 2.491 1.00 94.94 77 LYS A C 1
ATOM 618 O O . LYS A 1 77 ? -4.903 5.120 1.927 1.00 94.94 77 LYS A O 1
ATOM 623 N N . VAL A 1 78 ? -4.513 3.389 3.308 1.00 96.25 78 VAL A N 1
ATOM 624 C CA . VAL A 1 78 ? -3.089 3.676 3.519 1.00 96.25 78 VAL A CA 1
ATOM 625 C C . VAL A 1 78 ? -2.264 3.025 2.419 1.00 96.25 78 VAL A C 1
ATOM 627 O O . VAL A 1 78 ? -2.542 1.902 1.998 1.00 96.25 78 VAL A O 1
ATOM 630 N N . TRP A 1 79 ? -1.227 3.717 1.975 1.00 96.69 79 TRP A N 1
ATOM 631 C CA . TRP A 1 79 ? -0.305 3.246 0.953 1.00 96.69 79 TRP A CA 1
ATOM 632 C C . TRP A 1 79 ? 1.100 3.146 1.523 1.00 96.69 79 TRP A C 1
ATOM 634 O O . TRP A 1 79 ? 1.655 4.146 1.970 1.00 96.69 79 TRP A O 1
ATOM 644 N N . ILE A 1 80 ? 1.684 1.950 1.505 1.00 96.69 80 ILE A N 1
ATOM 645 C CA . ILE A 1 80 ? 3.091 1.746 1.860 1.00 96.69 80 ILE A CA 1
ATOM 646 C C . ILE A 1 80 ? 3.927 1.664 0.586 1.00 96.69 80 ILE A C 1
ATOM 648 O O . ILE A 1 80 ? 3.699 0.804 -0.259 1.00 96.69 80 ILE A O 1
ATOM 652 N N . ILE A 1 81 ? 4.936 2.525 0.479 1.00 96.94 81 ILE A N 1
ATOM 653 C CA . ILE A 1 81 ? 5.909 2.494 -0.611 1.00 96.94 81 ILE A CA 1
ATOM 654 C C . ILE A 1 81 ? 7.259 2.095 -0.032 1.00 96.94 81 ILE A C 1
ATOM 656 O O . ILE A 1 81 ? 7.789 2.756 0.868 1.00 96.94 81 ILE A O 1
ATOM 660 N N . ALA A 1 82 ? 7.812 1.005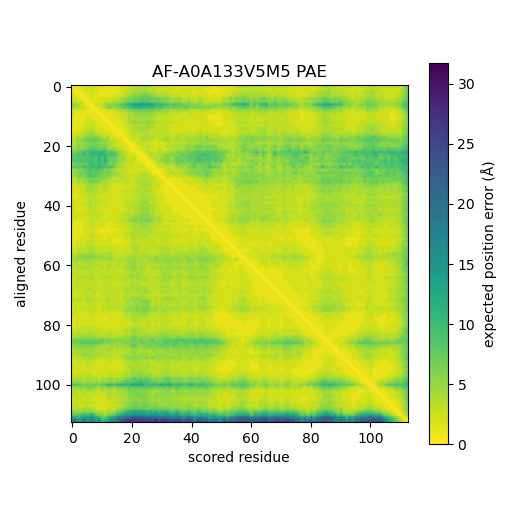 -0.554 1.00 96.25 82 ALA A N 1
ATOM 661 C CA . ALA A 1 82 ? 9.134 0.524 -0.192 1.00 96.25 82 ALA A CA 1
ATOM 662 C C . ALA A 1 82 ? 10.162 0.916 -1.259 1.00 96.25 82 ALA A C 1
ATOM 664 O O . ALA A 1 82 ? 10.051 0.525 -2.421 1.00 96.25 82 ALA A O 1
ATOM 665 N N . GLY A 1 83 ? 11.181 1.674 -0.868 1.00 96.50 83 GLY A N 1
ATOM 666 C CA . GLY A 1 83 ? 12.345 1.913 -1.716 1.00 96.50 83 GLY A CA 1
ATOM 667 C C . GLY A 1 83 ? 13.265 0.699 -1.674 1.00 96.50 83 GLY A C 1
ATOM 668 O O . GLY A 1 83 ? 13.421 0.078 -0.617 1.00 96.50 83 GLY A O 1
ATOM 669 N N . THR A 1 84 ? 13.865 0.349 -2.809 1.00 96.88 84 THR A N 1
ATOM 670 C CA . THR A 1 84 ? 14.767 -0.810 -2.893 1.00 96.88 84 THR A CA 1
ATOM 671 C C . THR A 1 84 ? 16.123 -0.444 -3.467 1.00 96.88 84 THR A C 1
ATOM 673 O O . THR A 1 84 ? 16.245 0.463 -4.294 1.00 96.88 84 THR A O 1
ATOM 676 N N . GLY A 1 85 ? 17.145 -1.179 -3.039 1.00 94.50 85 GLY A N 1
ATOM 677 C CA . GLY A 1 85 ? 18.504 -1.060 -3.540 1.00 94.50 85 GLY A CA 1
ATOM 678 C C . GLY A 1 85 ? 18.766 -1.911 -4.782 1.00 94.50 85 GLY A C 1
ATOM 679 O O . GLY A 1 85 ? 17.854 -2.341 -5.494 1.00 94.50 85 GLY A O 1
ATOM 680 N N . LYS A 1 86 ? 20.048 -2.111 -5.100 1.00 91.56 86 LYS A N 1
ATOM 681 C CA . LYS A 1 86 ? 20.457 -2.808 -6.334 1.00 91.56 86 LYS A CA 1
ATOM 682 C C . LYS A 1 86 ? 20.218 -4.311 -6.272 1.00 91.56 86 LYS A C 1
ATOM 684 O O . LYS A 1 86 ? 20.019 -4.913 -7.326 1.00 91.56 86 LYS A O 1
ATOM 689 N N . GLU A 1 87 ? 20.241 -4.886 -5.078 1.00 92.19 87 GLU A N 1
ATOM 690 C CA . GLU A 1 87 ? 20.085 -6.320 -4.838 1.00 92.19 87 GLU A CA 1
ATOM 691 C C . GLU A 1 87 ? 18.641 -6.674 -4.441 1.00 92.19 87 GLU A C 1
ATOM 693 O O . GLU A 1 87 ? 18.339 -7.833 -4.170 1.00 92.19 87 GLU A O 1
ATOM 698 N N . GLY A 1 88 ? 17.730 -5.692 -4.467 1.00 89.12 88 GLY A N 1
ATOM 699 C CA . GLY A 1 88 ? 16.328 -5.853 -4.076 1.00 89.12 88 GLY A CA 1
ATOM 700 C C . GLY A 1 88 ? 16.095 -5.726 -2.571 1.00 89.12 88 GLY A C 1
ATOM 701 O O . GLY A 1 88 ? 14.976 -5.923 -2.104 1.00 89.12 88 GLY A O 1
ATOM 702 N N . GLU A 1 89 ? 17.129 -5.374 -1.809 1.00 94.56 89 GLU A N 1
ATOM 703 C CA . GLU A 1 89 ? 17.032 -5.079 -0.390 1.00 94.56 89 GLU A CA 1
ATOM 704 C C . GLU A 1 89 ? 16.153 -3.847 -0.146 1.00 94.56 89 GLU A C 1
ATOM 706 O O . GLU A 1 89 ? 16.242 -2.853 -0.871 1.00 94.56 89 GLU A O 1
ATOM 711 N N . ILE A 1 90 ? 15.302 -3.898 0.881 1.00 94.69 90 ILE A N 1
ATOM 712 C CA . ILE A 1 90 ? 14.483 -2.750 1.276 1.00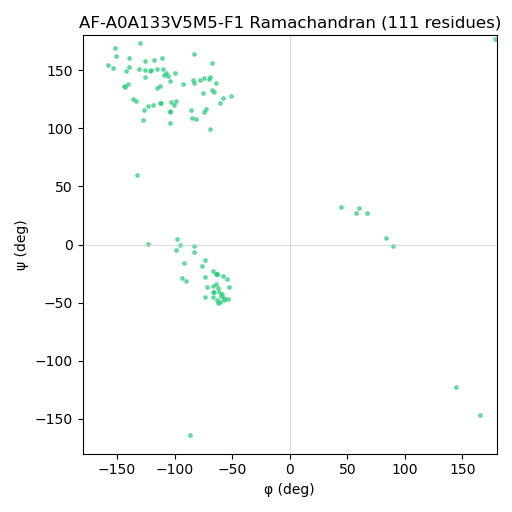 94.69 90 ILE A CA 1
ATOM 713 C C . ILE A 1 90 ? 15.388 -1.709 1.934 1.00 94.69 90 ILE A C 1
ATOM 715 O O . ILE A 1 90 ? 15.964 -1.962 2.993 1.00 94.69 90 ILE A O 1
ATOM 719 N N . THR A 1 91 ? 15.497 -0.531 1.326 1.00 96.12 91 THR A N 1
ATOM 720 C CA . THR A 1 91 ? 16.308 0.578 1.852 1.00 96.12 91 THR A CA 1
ATOM 721 C C . THR A 1 91 ? 15.490 1.534 2.706 1.00 96.12 91 THR A C 1
ATOM 723 O O . THR A 1 91 ? 16.024 2.175 3.606 1.00 96.12 91 THR A O 1
ATOM 726 N N . GLU A 1 92 ? 14.193 1.643 2.428 1.00 95.06 92 GLU A N 1
ATOM 727 C CA . GLU A 1 92 ? 13.273 2.485 3.184 1.00 95.06 92 GLU A CA 1
ATOM 728 C C . GLU A 1 92 ? 11.830 2.017 3.016 1.00 95.06 92 GLU A C 1
ATOM 730 O O . GLU A 1 92 ? 11.467 1.414 2.006 1.00 95.06 92 GLU A O 1
ATOM 735 N N . VAL A 1 93 ? 11.002 2.336 4.006 1.00 95.56 93 VAL A N 1
ATOM 736 C CA . VAL A 1 93 ? 9.562 2.088 3.992 1.00 95.56 93 VAL A CA 1
ATOM 737 C C . VAL A 1 93 ? 8.882 3.365 4.453 1.00 95.56 93 VAL A C 1
ATOM 739 O O . VAL A 1 93 ? 9.179 3.862 5.540 1.00 95.56 93 VAL A O 1
ATOM 742 N N . LYS A 1 94 ? 7.983 3.900 3.630 1.00 97.00 94 LYS A N 1
ATOM 743 C CA . LYS A 1 94 ? 7.178 5.078 3.963 1.00 97.00 94 LYS A CA 1
ATOM 744 C C . LYS A 1 94 ? 5.707 4.765 3.775 1.00 97.00 94 LYS A C 1
ATOM 746 O O . LYS A 1 94 ? 5.349 4.037 2.853 1.00 97.00 94 LYS A O 1
ATOM 751 N N . ALA A 1 95 ? 4.875 5.326 4.641 1.00 97.06 95 ALA A N 1
ATOM 752 C CA . ALA A 1 95 ? 3.429 5.237 4.533 1.00 97.06 95 ALA A CA 1
ATOM 753 C C . ALA A 1 95 ? 2.843 6.595 4.150 1.00 97.06 95 ALA A C 1
ATOM 755 O O . ALA A 1 95 ? 3.348 7.637 4.569 1.00 97.06 95 ALA A O 1
ATOM 756 N N . PHE A 1 96 ? 1.772 6.564 3.368 1.00 96.81 96 PHE A N 1
ATOM 757 C CA . PHE A 1 96 ? 1.099 7.735 2.829 1.00 96.81 96 PHE A CA 1
ATOM 758 C C . PHE A 1 96 ? -0.420 7.557 2.864 1.00 96.81 96 PHE A C 1
ATOM 760 O O . PHE A 1 96 ? -0.918 6.428 2.791 1.00 96.81 96 PHE A O 1
ATOM 767 N N . LYS A 1 97 ? -1.161 8.662 2.945 1.00 95.38 97 LYS A N 1
ATOM 768 C CA . LYS A 1 97 ? -2.622 8.687 2.783 1.00 95.38 97 LYS A CA 1
ATOM 769 C C . LYS A 1 97 ? -3.028 9.924 1.985 1.00 95.38 97 LYS A C 1
ATOM 771 O O . LYS A 1 97 ? -2.482 11.002 2.206 1.00 95.38 97 LYS A O 1
ATOM 776 N N . ALA A 1 98 ? -3.975 9.763 1.062 1.00 94.75 98 ALA A N 1
ATOM 777 C CA . ALA A 1 98 ? -4.541 10.902 0.347 1.00 94.75 98 ALA A CA 1
ATOM 778 C C . ALA A 1 98 ? -5.390 11.777 1.281 1.00 94.75 98 ALA A C 1
ATOM 780 O O . ALA A 1 98 ? -6.088 11.280 2.169 1.00 94.75 98 ALA A O 1
ATOM 781 N N . THR A 1 99 ? -5.340 13.080 1.042 1.00 90.56 99 THR A N 1
ATOM 782 C CA . THR A 1 99 ? -6.125 14.116 1.714 1.00 90.56 99 THR A CA 1
ATOM 783 C C . THR A 1 99 ? -6.777 15.018 0.667 1.00 90.56 99 THR A C 1
ATOM 785 O O . THR A 1 99 ? -6.513 14.893 -0.529 1.00 90.56 99 THR A O 1
ATOM 788 N N . GLU A 1 100 ? -7.643 15.941 1.091 1.00 86.31 100 GLU A N 1
ATOM 789 C CA . GLU A 1 100 ? -8.230 16.929 0.172 1.00 86.31 100 GLU A CA 1
ATOM 790 C C . GLU A 1 100 ? -7.172 17.858 -0.453 1.00 86.31 100 GLU A C 1
ATOM 792 O O . GLU A 1 100 ? -7.383 18.382 -1.546 1.00 86.31 100 GLU A O 1
ATOM 797 N N . GLU A 1 101 ? -6.032 18.042 0.220 1.00 86.88 101 GLU A N 1
ATOM 798 C CA . GLU A 1 101 ? -4.953 18.949 -0.193 1.00 86.88 101 GLU A CA 1
ATOM 799 C C . GLU A 1 101 ? -3.792 18.236 -0.912 1.00 86.88 101 GLU A C 1
ATOM 801 O O . GLU A 1 101 ? -2.875 18.902 -1.395 1.00 86.88 101 GLU A O 1
ATOM 806 N N . GLY A 1 102 ? -3.817 16.900 -1.010 1.00 89.44 102 GLY A N 1
ATOM 807 C CA . GLY A 1 102 ? -2.768 16.110 -1.657 1.00 89.44 102 GLY A CA 1
ATOM 808 C C . GLY A 1 102 ? -2.522 14.775 -0.960 1.00 89.44 102 GLY A C 1
ATOM 809 O O . GLY A 1 102 ? -3.423 13.943 -0.847 1.00 89.44 102 GLY A O 1
ATOM 810 N N . VAL A 1 103 ? -1.282 14.542 -0.521 1.00 94.19 103 VAL A N 1
ATOM 811 C CA . VAL A 1 103 ? -0.867 13.295 0.133 1.00 94.19 103 VAL A CA 1
ATOM 812 C C . VAL A 1 103 ? -0.002 13.593 1.353 1.00 94.19 103 VAL A C 1
ATOM 814 O O . VAL A 1 103 ? 1.046 14.228 1.235 1.00 94.19 103 VAL A O 1
ATOM 817 N N . ASP A 1 104 ? -0.406 13.060 2.505 1.00 94.44 104 ASP A N 1
ATOM 818 C CA . ASP A 1 104 ? 0.328 13.178 3.764 1.00 94.44 104 ASP A CA 1
ATOM 819 C C . ASP A 1 104 ? 1.143 11.917 4.052 1.00 94.44 104 ASP A C 1
ATOM 821 O O . ASP A 1 104 ? 0.731 10.797 3.735 1.00 94.44 104 ASP A O 1
ATOM 825 N N . SER A 1 105 ? 2.296 12.086 4.703 1.00 94.69 105 SER A N 1
ATOM 826 C CA . SER A 1 105 ? 3.094 10.972 5.220 1.00 94.69 105 SER A CA 1
ATOM 827 C C . SER A 1 105 ? 2.588 10.501 6.582 1.00 94.69 105 SER A C 1
ATOM 829 O O . SER A 1 105 ? 2.333 11.319 7.466 1.00 94.69 105 SER A O 1
ATOM 831 N N . LEU A 1 106 ? 2.552 9.188 6.784 1.00 94.31 106 LEU A N 1
ATOM 832 C CA . LEU A 1 106 ? 2.233 8.548 8.057 1.00 94.31 106 LEU A CA 1
ATOM 833 C C . LEU A 1 106 ? 3.485 7.930 8.690 1.00 94.31 106 LEU A C 1
ATOM 835 O O . LEU A 1 106 ? 4.379 7.431 8.002 1.00 94.31 106 LEU A O 1
ATOM 839 N N . GLU A 1 107 ? 3.533 7.934 10.021 1.00 94.31 107 GLU A N 1
ATOM 840 C CA . GLU A 1 107 ? 4.584 7.262 10.784 1.00 94.31 107 GLU A CA 1
ATOM 841 C C . GLU A 1 107 ? 4.358 5.742 10.783 1.00 94.31 107 GLU A C 1
ATOM 843 O O . GLU A 1 107 ? 3.268 5.264 11.095 1.00 94.31 107 GLU A O 1
ATOM 848 N N . VAL A 1 108 ? 5.403 4.974 10.459 1.00 93.12 108 VAL A N 1
ATOM 849 C CA . VAL A 1 108 ? 5.369 3.505 10.480 1.00 93.12 108 VAL A CA 1
ATOM 850 C C . VAL A 1 108 ? 6.087 3.004 11.725 1.00 93.12 108 VAL A C 1
ATOM 852 O O . VAL A 1 108 ? 7.273 3.274 11.919 1.00 93.12 108 VAL A O 1
ATOM 855 N N . LYS A 1 109 ? 5.382 2.231 12.552 1.00 91.75 109 LYS A N 1
ATOM 856 C CA . LYS A 1 109 ? 5.943 1.564 13.730 1.00 91.75 109 LYS A CA 1
ATOM 857 C C . LYS A 1 109 ? 5.871 0.06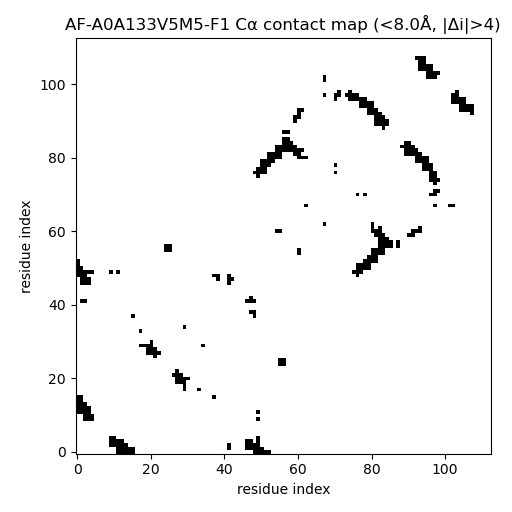4 13.542 1.00 91.75 109 LYS A C 1
ATOM 859 O O . LYS A 1 109 ? 4.838 -0.466 13.149 1.00 91.75 109 LYS A O 1
ATOM 864 N N . LYS A 1 110 ? 6.966 -0.623 13.861 1.00 84.00 110 LYS A N 1
ATOM 865 C CA . LYS A 1 110 ? 6.891 -2.063 14.092 1.00 84.00 110 LYS A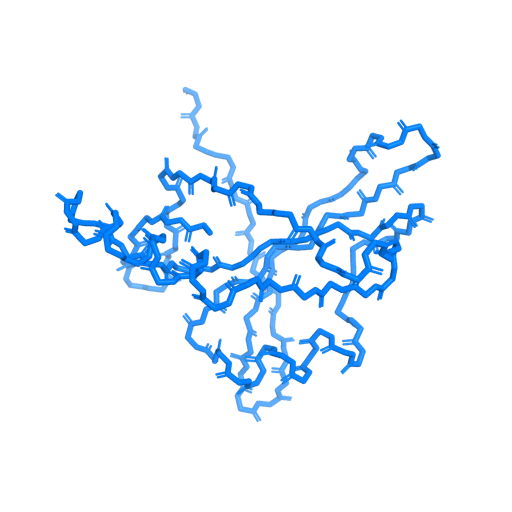 CA 1
ATOM 866 C C . LYS A 1 110 ? 6.133 -2.287 15.403 1.00 84.00 110 LYS A C 1
ATOM 868 O O . LYS A 1 110 ? 6.341 -1.496 16.330 1.00 84.00 110 LYS A O 1
ATOM 873 N N . PRO A 1 111 ? 5.291 -3.328 15.501 1.00 77.94 111 PRO A N 1
ATOM 874 C CA . PRO A 1 111 ? 4.812 -3.785 16.797 1.00 77.94 111 PRO A CA 1
ATOM 875 C C . PRO A 1 111 ? 6.036 -3.973 17.699 1.00 77.94 111 PRO A C 1
ATOM 877 O O . PRO A 1 111 ? 7.022 -4.575 17.271 1.00 77.94 111 PRO A O 1
ATOM 880 N N . SER A 1 112 ? 6.027 -3.368 18.885 1.00 66.50 112 SER A N 1
ATOM 881 C CA . SER A 1 112 ? 7.077 -3.599 19.877 1.00 66.50 112 SER A CA 1
ATOM 882 C C . SER A 1 112 ? 7.123 -5.094 20.196 1.00 66.50 112 SER A C 1
ATOM 884 O O . SER A 1 112 ? 6.072 -5.652 20.513 1.00 66.50 112 SER A O 1
ATOM 886 N N . GLU A 1 113 ? 8.304 -5.710 20.073 1.00 48.09 113 GLU A N 1
ATOM 887 C CA . GLU A 1 113 ? 8.569 -7.092 20.513 1.00 48.09 113 GLU A CA 1
ATOM 888 C C . GLU A 1 113 ? 8.250 -7.304 22.000 1.00 48.09 113 GLU A C 1
ATOM 890 O O . GLU A 1 113 ? 8.473 -6.361 22.800 1.00 48.09 113 GLU A O 1
#

Organism: NCBI:txid1698271

InterPro domains:
  IPR028090 JAB domain, prokaryotic [PF14464] (8-91)
  IPR051929 Viral Assembly and Modifier Protease [PTHR34858] (11-108)

Solvent-accessible surface area (backbone atoms only — not comparable to full-atom values): 6730 Å² total; per-residue (Å²): 54,28,21,52,77,60,96,90,44,76,47,80,76,45,78,75,86,76,73,54,74,62,79,44,78,87,49,78,42,70,59,69,67,59,54,51,52,51,46,53,55,21,51,79,69,77,30,38,76,46,29,50,70,53,66,32,73,63,33,74,54,72,84,46,81,66,50,51,58,54,31,65,76,38,47,89,32,38,37,36,32,28,5,18,39,92,86,68,47,78,75,43,78,46,34,33,34,35,53,100,90,48,74,47,79,47,90,84,75,77,82,81,131